Protein AF-A0A251TWA7-F1 (afdb_monomer_lite)

InterPro domains:
  IPR039776 Sister chromatid cohesion protein Pds5 [PTHR12663] (2-165)

Radius of gyration: 18.18 Å; chains: 1; bounding box: 40×32×68 Å

Secondary structure (DSSP, 8-state):
-HHHHHHTTPPSS--HHHHHHHHHHHHHHTSHHHHT-S-HHHHHHHHHHHHHHHHHHTTS--S-HHHHHHHHHGGGGSS-TTSTTHHHHHHHHHHHHHTTTHHHHHTTT-GGGTT--S---TTTHHHHHHHHHHHHHH-SS--HHHHHHHHHHHHHHGGG-----

pLDDT: mean 79.34, std 11.83, range [49.69, 94.06]

Foldseek 3Di:
DVLLVVLVPAAAPDDPVVVVVCVVVLVVLPPCCQCVPPDPLSLLVSLSNLLSVVLRDPVDDPDDPSSLVSLLVLLLCCVPPVDPCNVSNLVSLQSCLVRVVLLVVVVSVRCSLVNVDDDDDPSNVVSNVSSLVSCVVNDPDDDVVSVVVVVVVVVVVVVPPDDDD

Organism: Helianthus annuus (NCBI:txid4232)

Sequence (165 aa):
MKVEKLLSKVDRSPKRSMIDALRPSMRALIKDGLSKHSDVDVKVAVASCISEITRITAPGAPYDDNQMRLIVSTFEGLADQSSRSYAKRASILETASKVRSCVIMLDLECDALKSVRDYHLDSVFPSMGSIMVLVIEESEEIPVEMLKPLLAHVKKDNTDVLPIA

Structure (mmCIF, N/CA/C/O backbone):
data_AF-A0A251TWA7-F1
#
_entry.id   AF-A0A251TWA7-F1
#
loop_
_atom_site.group_PDB
_atom_site.id
_atom_site.type_symbol
_atom_site.label_atom_id
_atom_site.label_alt_id
_atom_site.label_comp_id
_atom_site.label_asym_id
_atom_site.label_entity_id
_atom_site.label_seq_id
_atom_site.pdbx_PDB_ins_code
_atom_site.Cartn_x
_atom_site.Cartn_y
_atom_site.Cartn_z
_atom_site.occupancy
_atom_site.B_iso_or_equiv
_atom_site.auth_seq_id
_atom_site.auth_comp_id
_atom_site.auth_asym_id
_atom_site.auth_atom_id
_atom_site.pdbx_PDB_model_num
ATOM 1 N N . MET A 1 1 ? 0.790 -10.977 -10.361 1.00 68.38 1 MET A N 1
ATOM 2 C CA . MET A 1 1 ? 1.652 -10.746 -11.548 1.00 68.38 1 MET A CA 1
ATOM 3 C C . MET A 1 1 ? 3.074 -11.236 -11.254 1.00 68.38 1 MET A C 1
ATOM 5 O O . MET A 1 1 ? 3.447 -11.276 -10.090 1.00 68.38 1 MET A O 1
ATOM 9 N N . LYS A 1 2 ? 3.890 -11.627 -12.249 1.00 83.06 2 LYS A N 1
ATOM 10 C CA . LYS A 1 2 ? 5.287 -12.064 -11.990 1.00 83.06 2 LYS A CA 1
ATOM 11 C C . LYS A 1 2 ? 6.141 -10.947 -11.374 1.00 83.06 2 LYS A C 1
ATOM 13 O O . LYS A 1 2 ? 6.924 -11.216 -10.473 1.00 83.06 2 LYS 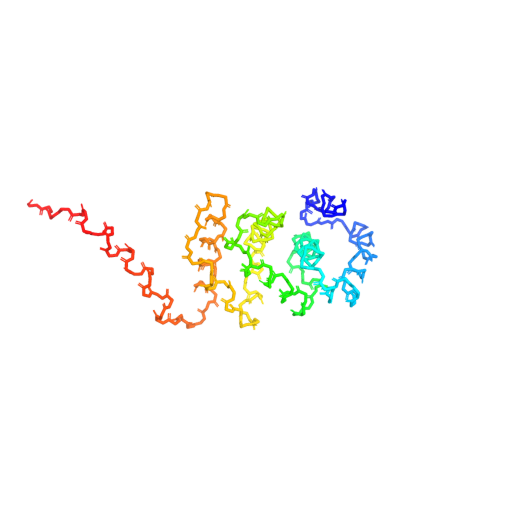A O 1
ATOM 18 N N . VAL A 1 3 ? 5.956 -9.712 -11.843 1.00 84.62 3 VAL A N 1
ATOM 19 C CA . VAL A 1 3 ? 6.690 -8.523 -11.373 1.00 84.62 3 VAL A CA 1
ATOM 20 C C . VAL A 1 3 ? 6.421 -8.251 -9.892 1.00 84.62 3 VAL A C 1
ATOM 22 O O . VAL A 1 3 ? 7.363 -8.164 -9.120 1.00 84.62 3 VAL A O 1
ATOM 25 N N . GLU A 1 4 ? 5.155 -8.224 -9.482 1.00 84.44 4 GLU A N 1
ATOM 26 C CA . GLU A 1 4 ? 4.719 -8.085 -8.082 1.00 84.44 4 GLU A CA 1
ATOM 27 C C . GLU A 1 4 ? 5.459 -9.041 -7.127 1.00 84.44 4 GLU A C 1
ATOM 29 O O . GLU A 1 4 ? 6.060 -8.610 -6.150 1.00 84.44 4 GLU A O 1
ATOM 34 N N . LYS A 1 5 ? 5.499 -10.340 -7.456 1.00 86.44 5 LYS A N 1
ATOM 35 C CA . LYS A 1 5 ? 6.167 -11.364 -6.633 1.00 86.44 5 LYS A CA 1
ATOM 36 C C . LYS A 1 5 ? 7.685 -11.172 -6.540 1.00 86.44 5 LYS A C 1
ATOM 38 O O . LYS A 1 5 ? 8.317 -11.697 -5.627 1.00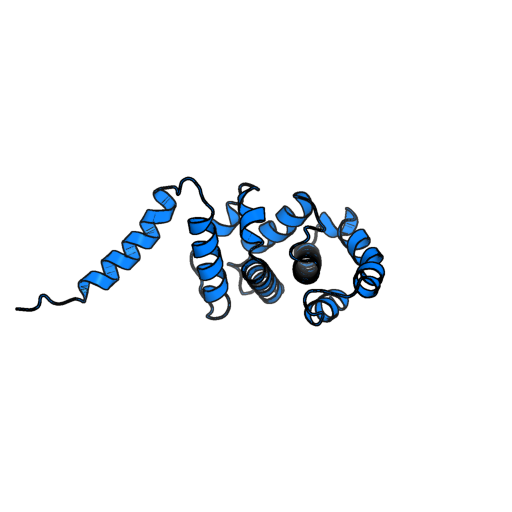 86.44 5 LYS A O 1
ATOM 43 N N . LEU A 1 6 ? 8.290 -10.508 -7.523 1.00 88.06 6 LEU A N 1
ATOM 44 C CA . LEU A 1 6 ? 9.710 -10.164 -7.482 1.00 88.06 6 LEU A CA 1
ATOM 45 C C . LEU A 1 6 ? 9.933 -8.921 -6.621 1.00 88.06 6 LEU A C 1
ATOM 47 O O . LEU A 1 6 ? 10.854 -8.924 -5.813 1.00 88.06 6 LEU A O 1
ATOM 51 N N . LEU A 1 7 ? 9.070 -7.909 -6.750 1.00 89.56 7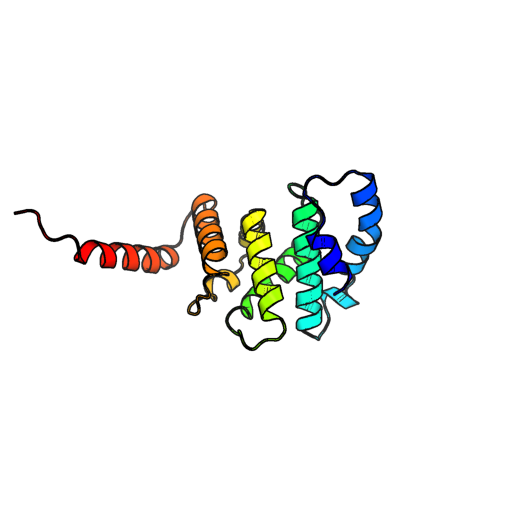 LEU A N 1
ATOM 52 C CA . LEU A 1 7 ? 9.129 -6.684 -5.951 1.00 89.56 7 LEU A CA 1
ATOM 53 C C . LEU A 1 7 ? 8.963 -6.972 -4.452 1.00 89.56 7 LEU A C 1
ATOM 55 O O . LEU A 1 7 ? 9.726 -6.438 -3.652 1.00 89.56 7 LEU A O 1
ATOM 59 N N . SER A 1 8 ? 8.068 -7.888 -4.071 1.00 87.38 8 SER A N 1
ATOM 60 C CA . SER A 1 8 ? 7.846 -8.240 -2.658 1.00 87.38 8 SER A CA 1
ATOM 61 C C . SER A 1 8 ? 9.056 -8.860 -1.951 1.00 87.38 8 SER A C 1
ATOM 63 O O . SER A 1 8 ? 9.096 -8.910 -0.726 1.00 87.38 8 SER A O 1
ATOM 65 N N . LYS A 1 9 ? 10.061 -9.317 -2.708 1.00 87.94 9 LYS A N 1
ATOM 66 C CA . LYS A 1 9 ? 11.310 -9.891 -2.182 1.00 87.94 9 LYS A CA 1
ATOM 67 C C . LYS A 1 9 ? 12.455 -8.887 -2.089 1.00 87.94 9 LYS A C 1
ATOM 69 O O . LYS A 1 9 ? 13.546 -9.257 -1.673 1.00 87.94 9 LYS A O 1
ATOM 74 N N . VAL A 1 10 ? 12.252 -7.661 -2.560 1.00 86.88 10 VAL A N 1
ATOM 75 C CA . VAL A 1 10 ? 13.284 -6.627 -2.530 1.00 86.88 10 VAL A CA 1
ATOM 76 C C . VAL A 1 10 ? 13.217 -5.920 -1.184 1.00 86.88 10 VAL A C 1
ATOM 78 O O . VAL A 1 10 ? 12.175 -5.372 -0.822 1.00 86.88 10 VAL A O 1
ATOM 81 N N . ASP A 1 11 ? 14.318 -5.920 -0.443 1.00 83.44 11 ASP A N 1
ATOM 82 C CA . ASP A 1 11 ? 14.411 -5.193 0.821 1.00 83.44 11 ASP A CA 1
ATOM 83 C C . ASP A 1 11 ? 14.364 -3.673 0.615 1.00 83.44 11 ASP A C 1
ATOM 85 O O . ASP A 1 11 ? 14.584 -3.151 -0.483 1.00 83.44 11 ASP A O 1
ATOM 89 N N . ARG A 1 12 ? 14.062 -2.948 1.697 1.00 79.00 12 ARG A N 1
ATOM 90 C CA . ARG A 1 12 ? 14.157 -1.482 1.704 1.00 79.00 12 ARG A CA 1
ATOM 91 C C . ARG A 1 12 ? 15.616 -1.040 1.559 1.00 79.00 12 ARG A C 1
ATOM 93 O O . ARG A 1 12 ? 16.535 -1.809 1.832 1.00 79.00 12 ARG A O 1
ATOM 100 N N . SER A 1 13 ? 15.817 0.213 1.153 1.00 75.62 13 SER A N 1
ATOM 101 C CA . SER A 1 13 ? 17.143 0.787 0.869 1.00 75.62 13 SER A CA 1
ATOM 102 C C . SER A 1 13 ? 17.878 0.089 -0.290 1.00 75.62 13 SER A C 1
ATOM 104 O O . SER A 1 13 ? 19.034 -0.324 -0.147 1.00 75.62 13 SER A O 1
ATOM 106 N N . PRO A 1 14 ? 17.233 -0.057 -1.465 1.00 79.31 14 PRO A N 1
ATOM 107 C CA . PRO A 1 14 ? 17.862 -0.661 -2.631 1.00 79.31 14 PRO A CA 1
ATOM 108 C C . PRO A 1 14 ? 19.082 0.154 -3.077 1.00 79.31 14 PRO A C 1
ATOM 110 O O . PRO A 1 14 ? 19.103 1.387 -3.027 1.00 79.31 14 PRO A O 1
ATOM 113 N N . LYS A 1 15 ? 20.097 -0.535 -3.602 1.00 86.50 15 LYS A N 1
ATOM 114 C CA . LYS A 1 15 ? 21.237 0.133 -4.247 1.00 86.50 15 LYS A CA 1
ATOM 115 C C . LYS A 1 15 ? 20.747 0.963 -5.436 1.00 86.50 15 LYS A C 1
ATOM 117 O O . LYS A 1 15 ? 19.795 0.582 -6.116 1.00 86.50 15 LYS A O 1
ATOM 122 N N . ARG A 1 16 ? 21.453 2.050 -5.765 1.00 85.00 16 ARG A N 1
ATOM 123 C CA . ARG A 1 16 ? 21.103 2.924 -6.901 1.00 85.00 16 ARG A CA 1
ATOM 124 C C . ARG A 1 16 ? 20.939 2.157 -8.218 1.00 85.00 16 ARG A C 1
ATOM 126 O O . ARG A 1 16 ? 19.975 2.392 -8.932 1.00 85.00 16 ARG A O 1
ATOM 133 N N . SER A 1 17 ? 21.794 1.166 -8.469 1.00 89.00 17 SER A N 1
ATOM 134 C CA . SER A 1 17 ? 21.688 0.277 -9.632 1.00 89.00 17 SER A CA 1
ATOM 135 C C . SER A 1 17 ? 20.385 -0.531 -9.676 1.00 89.00 17 SER A C 1
ATOM 137 O O . SER A 1 17 ? 19.849 -0.768 -10.755 1.00 89.00 17 SER A O 1
ATOM 139 N N . MET A 1 18 ? 19.841 -0.931 -8.524 1.00 87.31 18 MET A N 1
ATOM 140 C CA . MET A 1 18 ? 18.546 -1.612 -8.448 1.00 87.31 18 MET A CA 1
ATOM 141 C C . MET A 1 18 ? 17.404 -0.645 -8.758 1.00 87.31 18 MET A C 1
ATOM 143 O O . MET A 1 18 ? 16.512 -0.993 -9.524 1.00 87.31 18 MET A O 1
ATOM 147 N N . ILE A 1 19 ? 17.452 0.583 -8.230 1.00 85.44 19 ILE A N 1
ATOM 148 C CA . ILE A 1 19 ? 16.474 1.631 -8.570 1.00 85.44 19 ILE A CA 1
ATOM 149 C C . ILE A 1 19 ? 16.514 1.916 -10.076 1.00 85.44 19 ILE A C 1
ATOM 151 O O . ILE A 1 19 ? 15.473 1.956 -10.731 1.00 85.44 19 ILE A O 1
ATOM 155 N N . ASP A 1 20 ? 17.712 2.059 -10.646 1.00 88.06 20 ASP A N 1
ATOM 156 C CA . ASP A 1 20 ? 17.905 2.292 -12.076 1.00 88.06 20 ASP A CA 1
ATOM 157 C C . ASP A 1 20 ? 17.311 1.148 -12.920 1.00 88.06 20 ASP A C 1
ATOM 159 O O . ASP A 1 20 ? 16.640 1.412 -13.920 1.00 88.06 20 ASP A O 1
ATOM 163 N N . ALA A 1 21 ? 17.470 -0.106 -12.480 1.00 89.06 21 ALA A N 1
ATOM 164 C CA . ALA A 1 21 ? 16.874 -1.279 -13.120 1.00 89.06 21 ALA A CA 1
ATOM 165 C C . ALA A 1 21 ? 15.339 -1.340 -12.990 1.00 89.06 21 ALA A C 1
ATOM 167 O O . ALA A 1 21 ? 14.672 -1.897 -13.862 1.00 89.06 21 ALA A O 1
ATOM 168 N N . LEU A 1 22 ? 14.760 -0.753 -11.936 1.00 87.69 22 LEU A N 1
ATOM 169 C CA . LEU A 1 22 ? 13.309 -0.686 -11.727 1.00 87.69 22 LEU A CA 1
ATOM 170 C C . LEU A 1 22 ? 12.633 0.431 -12.534 1.00 87.69 22 LEU A C 1
ATOM 172 O O . LEU A 1 22 ? 11.443 0.320 -12.836 1.00 87.69 22 LEU A O 1
ATOM 176 N N . ARG A 1 23 ? 13.365 1.478 -12.939 1.00 89.69 23 ARG A N 1
ATOM 177 C CA . ARG A 1 23 ? 12.806 2.640 -13.659 1.00 89.69 23 ARG A CA 1
ATOM 178 C C . ARG A 1 23 ? 11.922 2.297 -14.867 1.00 89.69 23 ARG A C 1
ATOM 180 O O . ARG A 1 23 ? 10.886 2.949 -15.017 1.00 89.69 23 ARG A O 1
ATOM 187 N N . PRO A 1 24 ? 12.269 1.339 -15.753 1.00 91.00 24 PRO A N 1
ATOM 188 C CA . PRO A 1 24 ? 11.395 0.972 -16.866 1.00 91.00 24 PRO A CA 1
ATOM 189 C C . PRO A 1 24 ? 10.031 0.462 -16.389 1.00 91.00 24 PRO A C 1
ATOM 191 O O . PRO A 1 24 ? 9.005 0.899 -16.907 1.00 91.00 24 PRO A O 1
ATOM 194 N N . SER A 1 25 ? 10.019 -0.391 -15.361 1.00 89.62 25 SER A N 1
ATOM 195 C CA . SER A 1 25 ? 8.796 -0.907 -14.740 1.00 89.62 25 SER A CA 1
ATOM 196 C C . SER A 1 25 ? 8.002 0.210 -14.066 1.00 89.62 25 SER A C 1
ATOM 198 O O . SER A 1 25 ? 6.796 0.305 -14.275 1.00 89.62 25 SER A O 1
ATOM 200 N N . MET A 1 26 ? 8.674 1.106 -13.334 1.00 89.81 26 MET A N 1
ATOM 201 C CA . MET A 1 26 ? 8.030 2.251 -12.682 1.00 89.81 26 MET A CA 1
ATOM 202 C C . MET A 1 26 ? 7.284 3.133 -13.689 1.00 89.81 26 MET A C 1
ATOM 204 O O . MET A 1 26 ? 6.131 3.485 -13.455 1.00 89.81 26 MET A O 1
ATOM 208 N N . ARG A 1 27 ? 7.911 3.436 -14.835 1.00 89.94 27 ARG A N 1
ATOM 209 C CA . ARG A 1 27 ? 7.286 4.215 -15.917 1.00 89.94 27 ARG A CA 1
ATOM 210 C C . ARG A 1 27 ? 6.168 3.465 -16.632 1.00 89.94 27 ARG A C 1
ATOM 212 O O . ARG A 1 27 ? 5.231 4.093 -17.107 1.00 89.94 27 ARG A O 1
ATOM 219 N N . ALA A 1 28 ? 6.274 2.145 -16.766 1.00 89.62 28 ALA A N 1
ATOM 220 C CA . ALA A 1 28 ? 5.233 1.350 -17.408 1.00 89.62 28 ALA A CA 1
ATOM 221 C C . ALA A 1 28 ? 3.944 1.331 -16.574 1.00 89.62 28 ALA A C 1
ATOM 223 O O . ALA A 1 28 ? 2.866 1.459 -17.144 1.00 89.62 28 ALA A O 1
ATOM 224 N N . LEU A 1 29 ? 4.061 1.232 -15.244 1.00 88.38 29 LEU A N 1
ATOM 225 C CA . LEU A 1 29 ? 2.925 1.143 -14.317 1.00 88.38 29 LEU A CA 1
ATOM 226 C C . LEU A 1 29 ? 2.029 2.389 -14.308 1.00 88.38 29 LEU A C 1
ATOM 228 O O . LEU A 1 29 ? 0.836 2.263 -14.057 1.00 88.38 29 LEU A O 1
ATOM 232 N N . ILE A 1 30 ? 2.583 3.567 -14.610 1.00 85.06 30 ILE A N 1
ATOM 233 C CA . ILE A 1 30 ? 1.835 4.836 -14.629 1.00 85.06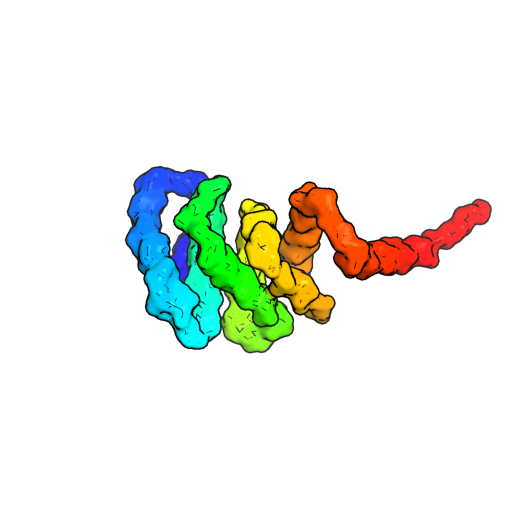 30 ILE A CA 1
ATOM 234 C C . ILE A 1 30 ? 1.225 5.169 -15.994 1.00 85.06 30 ILE A C 1
ATOM 236 O O . ILE A 1 30 ? 0.549 6.183 -16.132 1.00 85.06 30 ILE A O 1
ATOM 240 N N . LYS A 1 31 ? 1.464 4.350 -17.027 1.00 85.44 31 LYS A N 1
ATOM 241 C CA . LYS A 1 31 ? 0.826 4.572 -18.328 1.00 85.44 31 LYS A CA 1
ATOM 242 C C . LYS A 1 31 ? -0.678 4.356 -18.202 1.00 85.44 31 LYS A C 1
ATOM 244 O O . LYS A 1 31 ? -1.109 3.332 -17.672 1.00 85.44 31 LYS A O 1
ATOM 249 N N . ASP A 1 32 ? -1.444 5.265 -18.802 1.00 75.69 32 ASP A N 1
ATOM 250 C CA . ASP A 1 32 ? -2.912 5.277 -18.775 1.00 75.69 32 ASP A CA 1
ATOM 251 C C . ASP A 1 32 ? -3.553 3.920 -19.099 1.00 75.69 32 ASP A C 1
ATOM 253 O O . ASP A 1 32 ? -4.556 3.556 -18.494 1.00 75.69 32 ASP A O 1
ATOM 257 N N . GLY A 1 33 ? -2.952 3.121 -19.986 1.00 77.31 33 GLY A N 1
ATOM 258 C CA . GLY A 1 33 ? -3.467 1.790 -20.321 1.00 77.31 33 GLY A CA 1
ATOM 259 C C . GLY A 1 33 ? -3.525 0.801 -19.146 1.00 77.31 33 GLY A C 1
ATOM 260 O O . GLY A 1 33 ? -4.353 -0.102 -19.169 1.00 77.31 33 GLY A O 1
ATOM 261 N N . LEU A 1 34 ? -2.677 0.959 -18.123 1.00 80.75 34 LEU A N 1
ATOM 262 C CA . LEU A 1 34 ? -2.641 0.082 -16.946 1.00 80.75 34 LEU A CA 1
ATOM 263 C C . LEU A 1 34 ? -3.342 0.706 -15.735 1.00 80.75 34 LEU A C 1
ATOM 265 O O . LEU A 1 34 ? -4.136 0.032 -15.082 1.00 80.75 34 LEU A O 1
ATOM 269 N N . SER A 1 35 ? -3.097 1.986 -15.450 1.00 76.69 35 SER A N 1
ATOM 270 C CA . SER A 1 35 ? -3.699 2.677 -14.300 1.00 76.69 35 SER A CA 1
ATOM 271 C C . SER A 1 35 ? -5.198 2.948 -14.487 1.00 76.69 35 SER A C 1
ATOM 273 O O . SER A 1 35 ? -5.967 2.868 -13.529 1.00 76.69 35 SER A O 1
ATOM 275 N N . LYS A 1 36 ? -5.645 3.196 -15.726 1.00 84.56 36 LYS A N 1
ATOM 276 C CA . LYS A 1 36 ? -7.056 3.456 -16.073 1.00 84.56 36 LYS A CA 1
ATOM 277 C C . LYS A 1 36 ? -7.746 2.247 -16.712 1.00 84.56 36 LYS A C 1
ATOM 279 O O . LYS A 1 36 ? -8.805 2.393 -17.319 1.00 84.56 36 LYS A O 1
ATOM 284 N N . HIS A 1 37 ? -7.177 1.051 -16.563 1.00 91.19 37 HIS A N 1
ATOM 285 C CA . HIS A 1 37 ? -7.731 -0.174 -17.138 1.00 91.19 37 HIS A CA 1
ATOM 286 C C . HIS A 1 37 ? -9.164 -0.452 -16.633 1.00 91.19 37 HIS A C 1
ATOM 288 O O . HIS A 1 37 ? -9.499 -0.155 -15.486 1.00 91.19 37 HIS A O 1
ATOM 294 N N . SER A 1 38 ? -10.038 -1.015 -17.469 1.00 90.38 38 SER A N 1
ATOM 295 C CA . SER A 1 38 ? -11.437 -1.284 -17.090 1.00 90.38 38 SER A CA 1
ATOM 296 C C . SER A 1 38 ? -11.568 -2.433 -16.084 1.00 90.38 38 SER A C 1
ATOM 298 O O . SER A 1 38 ? -12.362 -2.345 -15.153 1.00 90.38 38 SER A O 1
ATOM 300 N N . ASP A 1 39 ? -10.758 -3.482 -16.243 1.00 92.25 39 ASP A N 1
ATOM 301 C CA . ASP A 1 39 ? -10.696 -4.619 -15.318 1.00 92.25 39 ASP A CA 1
ATOM 302 C C . ASP A 1 39 ? -10.128 -4.200 -13.946 1.00 92.25 39 ASP A C 1
ATOM 304 O O . ASP A 1 39 ? -8.991 -3.725 -13.832 1.00 92.25 39 ASP A O 1
ATOM 308 N N . VAL A 1 40 ? -10.935 -4.397 -12.901 1.00 91.00 40 VAL A N 1
ATOM 309 C CA . VAL A 1 40 ? -10.614 -4.070 -11.506 1.00 91.00 40 VAL A CA 1
ATOM 310 C C . VAL A 1 40 ? -9.435 -4.887 -10.980 1.00 91.00 40 VAL A C 1
ATOM 312 O O . VAL A 1 40 ? -8.611 -4.363 -10.235 1.00 91.00 40 VAL A O 1
ATOM 315 N N . ASP A 1 41 ? -9.293 -6.149 -11.371 1.00 92.00 41 ASP A N 1
ATOM 316 C CA . ASP A 1 41 ? -8.193 -6.996 -10.913 1.00 92.00 41 ASP A CA 1
ATOM 317 C C . ASP A 1 41 ? -6.866 -6.607 -11.561 1.00 92.00 41 ASP A C 1
ATOM 319 O O . ASP A 1 41 ? -5.811 -6.714 -10.929 1.00 92.00 41 ASP A O 1
ATOM 323 N N . VAL A 1 42 ? -6.906 -6.081 -12.790 1.00 92.25 42 VAL A N 1
ATOM 324 C CA . VAL A 1 42 ? -5.732 -5.445 -13.405 1.00 92.25 42 VAL A CA 1
ATOM 325 C C . VAL A 1 42 ? -5.330 -4.212 -12.600 1.00 92.25 42 VAL A C 1
ATOM 327 O O . VAL A 1 42 ? -4.161 -4.087 -12.234 1.00 92.25 42 VAL A O 1
ATOM 330 N N . LYS A 1 43 ? -6.287 -3.348 -12.241 1.00 92.25 43 LYS A N 1
ATOM 331 C CA . LYS A 1 43 ? -6.033 -2.180 -11.382 1.00 92.25 43 LYS A CA 1
ATOM 332 C C . LYS A 1 43 ? -5.446 -2.569 -10.025 1.00 92.25 43 LYS A C 1
ATOM 334 O O . LYS A 1 43 ? -4.451 -1.979 -9.616 1.00 92.25 43 LYS A O 1
ATOM 339 N N . VAL A 1 44 ? -5.987 -3.593 -9.361 1.00 93.81 44 VAL A N 1
ATOM 340 C CA . VAL A 1 44 ? -5.447 -4.095 -8.084 1.00 93.81 44 VAL A CA 1
ATOM 341 C C . VAL A 1 44 ? -4.029 -4.648 -8.260 1.00 93.81 44 VAL A C 1
ATOM 343 O O . VAL A 1 44 ? -3.162 -4.400 -7.424 1.00 93.81 44 VAL A O 1
ATOM 346 N N . ALA A 1 45 ? -3.743 -5.360 -9.353 1.00 93.75 45 ALA A N 1
ATOM 347 C CA . ALA A 1 45 ? -2.394 -5.855 -9.626 1.00 93.75 45 ALA A CA 1
ATOM 348 C C . ALA A 1 45 ? -1.387 -4.716 -9.873 1.00 93.75 45 ALA A C 1
ATOM 350 O O . ALA A 1 45 ? -0.243 -4.800 -9.418 1.00 93.75 45 ALA A O 1
ATOM 351 N N . VAL A 1 46 ? -1.805 -3.652 -10.565 1.00 93.75 46 VAL A N 1
ATOM 352 C CA . VAL A 1 46 ? -0.998 -2.440 -10.774 1.00 93.75 46 VAL A CA 1
ATOM 353 C C . VAL A 1 46 ? -0.763 -1.728 -9.443 1.00 93.75 46 VAL A C 1
ATOM 355 O O . VAL A 1 46 ? 0.389 -1.464 -9.103 1.00 93.75 46 VAL A O 1
ATOM 358 N N . ALA A 1 47 ? -1.817 -1.512 -8.653 1.00 92.94 47 ALA A N 1
ATOM 359 C CA . ALA A 1 47 ? -1.738 -0.916 -7.321 1.00 92.94 47 ALA A CA 1
ATOM 360 C C . ALA A 1 47 ? -0.792 -1.693 -6.394 1.00 92.94 47 ALA A C 1
ATOM 362 O O . ALA A 1 47 ? 0.028 -1.086 -5.717 1.00 92.94 47 ALA A O 1
ATOM 363 N N . SER A 1 48 ? -0.833 -3.028 -6.432 1.00 94.06 48 SER A N 1
ATOM 364 C CA . SER A 1 48 ? 0.080 -3.895 -5.676 1.00 94.06 48 SER A CA 1
ATOM 365 C C . SER A 1 48 ? 1.545 -3.729 -6.093 1.00 94.06 48 SER A C 1
ATOM 367 O O . SER A 1 48 ? 2.445 -3.733 -5.257 1.00 94.06 48 SER A O 1
ATOM 369 N N . CYS A 1 49 ? 1.821 -3.521 -7.381 1.00 94.06 49 CYS A N 1
ATOM 370 C CA . CYS A 1 49 ? 3.187 -3.229 -7.818 1.00 94.06 49 CYS A CA 1
ATOM 371 C C . CYS A 1 49 ? 3.643 -1.839 -7.367 1.00 94.06 49 CYS A C 1
ATOM 373 O O . CYS A 1 49 ? 4.788 -1.679 -6.950 1.00 94.06 49 CYS A O 1
ATOM 375 N N . ILE A 1 50 ? 2.754 -0.846 -7.448 1.00 92.31 50 ILE A N 1
ATOM 376 C CA . ILE A 1 50 ? 3.028 0.522 -6.997 1.00 92.31 50 ILE A CA 1
ATOM 377 C C . ILE A 1 50 ? 3.289 0.525 -5.487 1.00 92.31 50 ILE A C 1
ATOM 379 O O . ILE A 1 50 ? 4.293 1.093 -5.071 1.00 92.31 50 ILE A O 1
ATOM 383 N N . SER A 1 51 ? 2.476 -0.165 -4.678 1.00 91.94 51 SER A N 1
ATOM 384 C CA . SER A 1 51 ? 2.665 -0.240 -3.222 1.00 91.94 51 SER A CA 1
ATOM 385 C C . SER A 1 51 ? 4.012 -0.857 -2.848 1.00 91.94 51 SER A C 1
ATOM 387 O O . SER A 1 51 ? 4.703 -0.344 -1.970 1.00 91.94 51 SER A O 1
ATOM 389 N N . GLU A 1 52 ? 4.435 -1.914 -3.547 1.00 93.19 52 GLU A N 1
ATOM 390 C CA . GLU A 1 52 ? 5.748 -2.521 -3.317 1.00 93.19 52 GLU A CA 1
ATOM 391 C C . GLU A 1 52 ? 6.903 -1.614 -3.742 1.00 93.19 52 GLU A C 1
ATOM 393 O O . GLU A 1 52 ? 7.907 -1.530 -3.039 1.00 93.19 52 GLU A O 1
ATOM 398 N N . ILE A 1 53 ? 6.772 -0.891 -4.855 1.00 91.62 53 ILE A N 1
ATOM 399 C CA . ILE A 1 53 ? 7.789 0.082 -5.271 1.00 91.62 53 ILE A CA 1
ATOM 400 C C . ILE A 1 53 ? 7.890 1.211 -4.248 1.00 91.62 53 ILE A C 1
ATOM 402 O O . ILE A 1 53 ? 9.000 1.519 -3.823 1.00 91.62 53 ILE A O 1
ATOM 406 N N . THR A 1 54 ? 6.762 1.758 -3.792 1.00 89.56 54 THR A N 1
ATOM 407 C CA . THR A 1 54 ? 6.728 2.753 -2.713 1.00 89.56 54 THR A CA 1
ATOM 408 C C . THR A 1 54 ? 7.411 2.216 -1.454 1.00 89.56 54 THR A C 1
ATOM 410 O O . THR A 1 54 ? 8.232 2.912 -0.861 1.00 89.56 54 THR A O 1
ATOM 413 N N . ARG A 1 55 ? 7.175 0.947 -1.078 1.00 90.88 55 ARG A N 1
ATOM 414 C CA . ARG A 1 55 ? 7.870 0.302 0.050 1.00 90.88 55 ARG A CA 1
ATOM 415 C C . ARG A 1 55 ? 9.374 0.233 -0.140 1.00 90.88 55 ARG A C 1
ATOM 417 O O . ARG A 1 55 ? 10.103 0.491 0.815 1.00 90.88 55 ARG A O 1
ATOM 424 N N . ILE A 1 56 ? 9.824 -0.143 -1.330 1.00 90.75 56 ILE A N 1
ATOM 425 C CA . ILE A 1 56 ? 11.240 -0.278 -1.675 1.00 90.75 56 ILE A CA 1
ATOM 426 C C . ILE A 1 56 ? 11.939 1.087 -1.637 1.00 90.75 56 ILE A C 1
ATOM 428 O O . ILE A 1 56 ? 13.061 1.183 -1.142 1.00 90.75 56 ILE A O 1
ATOM 432 N N . THR A 1 57 ? 11.294 2.138 -2.146 1.00 87.00 57 THR A N 1
ATOM 433 C CA . THR A 1 57 ? 11.893 3.475 -2.271 1.00 87.00 57 THR A CA 1
ATOM 434 C C . THR A 1 57 ? 11.684 4.374 -1.056 1.00 87.00 57 THR A C 1
ATOM 436 O O . THR A 1 57 ? 12.263 5.459 -1.026 1.00 87.00 57 THR A O 1
ATOM 439 N N . ALA A 1 58 ? 10.885 3.952 -0.071 1.00 85.56 58 ALA A N 1
ATOM 440 C CA . ALA A 1 58 ? 10.645 4.705 1.157 1.00 85.56 58 ALA A CA 1
ATOM 441 C C . ALA A 1 58 ? 11.972 5.091 1.856 1.00 85.56 58 ALA A C 1
ATOM 443 O O . ALA A 1 58 ? 12.894 4.270 1.907 1.00 85.56 58 ALA A O 1
ATOM 444 N N . PRO A 1 59 ? 12.089 6.319 2.404 1.00 78.50 59 PRO A N 1
ATOM 445 C CA . PRO A 1 59 ? 11.037 7.334 2.559 1.00 78.50 59 PRO A CA 1
ATOM 446 C C . PRO A 1 59 ? 10.752 8.168 1.296 1.00 78.50 59 PRO A C 1
ATOM 448 O O . PRO A 1 59 ? 9.926 9.071 1.337 1.00 78.50 59 PRO A O 1
ATOM 451 N N . GLY A 1 60 ? 11.422 7.903 0.171 1.00 76.75 60 GLY A N 1
ATOM 452 C CA . GLY A 1 60 ? 11.144 8.600 -1.083 1.00 76.75 60 GLY A CA 1
ATOM 453 C C . GLY A 1 60 ? 9.731 8.314 -1.599 1.00 76.75 60 GLY A C 1
ATOM 454 O O . GLY A 1 60 ? 9.276 7.170 -1.552 1.00 76.75 60 GLY A O 1
ATOM 455 N N . ALA A 1 61 ? 9.071 9.347 -2.131 1.00 77.94 61 ALA A N 1
ATOM 456 C CA . ALA A 1 61 ? 7.768 9.270 -2.791 1.00 77.94 61 ALA A CA 1
ATOM 457 C C . ALA A 1 61 ? 7.966 9.248 -4.321 1.00 77.94 61 ALA A C 1
ATOM 459 O O . ALA A 1 61 ? 8.098 10.300 -4.946 1.00 77.94 61 ALA A O 1
ATOM 460 N N . PRO A 1 62 ? 8.065 8.063 -4.956 1.00 80.50 62 PRO A N 1
ATOM 461 C CA . PRO A 1 62 ? 8.374 7.960 -6.384 1.00 80.50 62 PRO A CA 1
ATOM 462 C C . PRO A 1 62 ? 7.181 8.285 -7.293 1.00 80.50 62 PRO A C 1
ATOM 464 O O . PRO A 1 62 ? 7.344 8.333 -8.512 1.00 80.50 62 PRO A O 1
ATOM 467 N N . TYR A 1 63 ? 5.993 8.437 -6.711 1.00 86.69 63 TYR A N 1
ATOM 468 C CA . TYR A 1 63 ? 4.722 8.583 -7.400 1.00 86.69 63 TYR A CA 1
ATOM 469 C C . TYR A 1 63 ? 3.915 9.739 -6.804 1.00 86.69 63 TYR A C 1
ATOM 471 O O . TYR A 1 63 ? 4.085 10.069 -5.633 1.00 86.69 63 TYR A O 1
ATOM 479 N N . ASP A 1 64 ? 3.048 10.323 -7.626 1.00 85.19 64 ASP A N 1
ATOM 480 C CA . ASP A 1 64 ? 2.151 11.430 -7.296 1.00 85.19 64 ASP A CA 1
ATOM 481 C C . ASP A 1 64 ? 0.793 10.946 -6.749 1.00 85.19 64 ASP A C 1
ATOM 483 O O . ASP A 1 64 ? 0.498 9.746 -6.672 1.00 85.19 64 ASP A O 1
ATOM 487 N N . ASP A 1 65 ? -0.066 11.906 -6.418 1.00 83.25 65 ASP A N 1
ATOM 488 C CA . ASP A 1 65 ? -1.399 11.708 -5.845 1.00 83.25 65 ASP A CA 1
ATOM 489 C C . ASP A 1 65 ? -2.275 10.746 -6.647 1.00 83.25 65 ASP A C 1
ATOM 491 O O . ASP A 1 65 ? -3.007 9.947 -6.071 1.00 83.25 65 ASP A O 1
ATOM 495 N N . ASN A 1 66 ? -2.187 10.765 -7.979 1.00 85.12 66 ASN A N 1
ATOM 496 C CA . ASN A 1 66 ? -2.973 9.880 -8.843 1.00 85.12 66 ASN A CA 1
ATOM 497 C C . ASN A 1 66 ? -2.719 8.400 -8.529 1.00 85.12 66 ASN A C 1
ATOM 499 O O . ASN A 1 66 ? -3.638 7.580 -8.465 1.00 85.12 66 ASN A O 1
ATOM 503 N N . GLN A 1 67 ? -1.457 8.067 -8.285 1.00 86.75 67 GLN A N 1
ATOM 504 C CA . GLN A 1 67 ? -1.018 6.698 -8.038 1.00 86.75 67 GLN A CA 1
ATOM 505 C C . GLN A 1 67 ? -1.349 6.286 -6.608 1.00 86.75 67 GLN A C 1
ATOM 507 O O . GLN A 1 67 ? -1.721 5.137 -6.364 1.00 86.75 67 GLN A O 1
ATOM 512 N N . MET A 1 68 ? -1.285 7.233 -5.673 1.00 85.38 68 MET A N 1
ATOM 513 C CA . MET A 1 68 ? -1.751 7.021 -4.307 1.00 85.38 68 MET A CA 1
ATOM 514 C C . MET A 1 68 ? -3.273 6.816 -4.261 1.00 85.38 68 MET A C 1
ATOM 516 O O . MET A 1 68 ? -3.736 5.890 -3.598 1.00 85.38 68 MET A O 1
ATOM 520 N N . ARG A 1 69 ? -4.056 7.567 -5.050 1.00 84.00 69 ARG A N 1
ATOM 521 C CA . ARG A 1 69 ? -5.508 7.357 -5.208 1.00 84.00 69 ARG A CA 1
ATOM 522 C C . ARG A 1 69 ? -5.833 5.976 -5.777 1.00 84.00 69 ARG A C 1
ATOM 524 O O . ARG A 1 69 ? -6.800 5.350 -5.347 1.00 84.00 69 ARG A O 1
ATOM 531 N N . LEU A 1 70 ? -5.015 5.453 -6.693 1.00 88.19 70 LEU A N 1
ATOM 532 C CA . LEU A 1 70 ? -5.183 4.084 -7.184 1.00 88.19 70 LEU A CA 1
ATOM 533 C C . LEU A 1 70 ? -5.001 3.054 -6.056 1.00 88.19 70 LEU A C 1
ATOM 535 O O . LEU A 1 70 ? -5.823 2.148 -5.940 1.00 88.19 70 LEU A O 1
ATOM 539 N N . ILE A 1 71 ? -3.986 3.212 -5.198 1.00 88.50 71 ILE A N 1
ATOM 540 C CA . ILE A 1 71 ? -3.793 2.357 -4.012 1.00 88.50 71 ILE A CA 1
ATOM 541 C C . ILE A 1 71 ? -5.012 2.453 -3.088 1.00 88.50 71 ILE A C 1
ATOM 543 O O . ILE A 1 71 ? -5.589 1.420 -2.747 1.00 88.50 71 ILE A O 1
ATOM 547 N N . VAL A 1 72 ? -5.438 3.674 -2.750 1.00 84.00 72 VAL A N 1
ATOM 548 C CA . VAL A 1 72 ? -6.625 3.951 -1.924 1.00 84.00 72 VAL A CA 1
ATOM 549 C C . VAL A 1 72 ? -7.854 3.205 -2.448 1.00 84.00 72 VAL A C 1
ATOM 551 O O . VAL A 1 72 ? -8.517 2.497 -1.693 1.00 84.00 72 VAL A O 1
ATOM 554 N N . SER A 1 73 ? -8.138 3.316 -3.750 1.00 85.00 73 SER A N 1
ATOM 555 C CA . SER A 1 73 ? -9.338 2.726 -4.360 1.00 85.00 73 SER A CA 1
ATOM 556 C C . SER A 1 73 ? -9.409 1.201 -4.211 1.00 85.00 73 SER A C 1
ATOM 558 O O . SER A 1 73 ? -10.485 0.605 -4.251 1.00 85.00 73 SER A O 1
ATOM 560 N N . THR A 1 74 ? -8.271 0.530 -3.988 1.00 88.19 74 THR A N 1
ATOM 561 C CA . THR A 1 74 ? -8.266 -0.920 -3.762 1.00 88.19 74 THR A CA 1
ATOM 562 C C . THR A 1 74 ? -8.896 -1.325 -2.430 1.00 88.19 74 THR A C 1
ATOM 564 O O . THR A 1 74 ? -9.299 -2.482 -2.286 1.00 88.19 74 THR A O 1
ATOM 567 N N . PHE A 1 75 ? -9.042 -0.403 -1.478 1.00 84.00 75 PHE A N 1
ATOM 568 C CA . PHE A 1 75 ? -9.595 -0.697 -0.159 1.00 84.00 75 PHE A CA 1
ATOM 569 C C . PHE A 1 75 ? -11.116 -0.857 -0.158 1.00 84.00 75 PHE A C 1
ATOM 571 O O . PHE A 1 75 ? -11.633 -1.627 0.645 1.00 84.00 75 PHE A O 1
ATOM 578 N N . GLU A 1 76 ? -11.828 -0.263 -1.119 1.00 81.44 76 GLU A N 1
ATOM 579 C CA . GLU A 1 76 ? -13.294 -0.371 -1.228 1.00 81.44 76 GLU A CA 1
ATOM 580 C C . GLU A 1 76 ? -13.788 -1.822 -1.363 1.00 81.44 76 GLU A C 1
ATOM 582 O O . GLU A 1 76 ? -14.878 -2.163 -0.918 1.00 81.44 76 GLU A O 1
ATOM 587 N N . GLY A 1 77 ? -12.972 -2.707 -1.942 1.00 81.81 77 GLY A N 1
ATOM 588 C CA . GLY A 1 77 ? -13.293 -4.132 -2.077 1.00 81.81 77 GLY A CA 1
ATOM 589 C C . GLY A 1 77 ? -12.653 -5.028 -1.020 1.00 81.81 77 GLY A C 1
ATOM 590 O O . GLY A 1 77 ? -12.598 -6.234 -1.231 1.00 81.81 77 GLY A O 1
ATOM 591 N N . LEU A 1 78 ? -12.139 -4.479 0.088 1.00 81.88 78 LEU A N 1
ATOM 592 C CA . LEU A 1 78 ? -11.659 -5.287 1.220 1.00 81.88 78 LEU A CA 1
ATOM 593 C C . LEU A 1 78 ? -12.800 -5.982 1.975 1.00 81.88 78 LEU A C 1
ATOM 595 O O . LEU A 1 78 ? -12.548 -6.954 2.678 1.00 81.88 78 LEU A O 1
ATOM 599 N N . ALA A 1 79 ? -14.044 -5.526 1.820 1.00 79.44 79 ALA A N 1
ATOM 600 C CA . ALA A 1 79 ? -15.202 -6.219 2.382 1.00 79.44 79 ALA A CA 1
ATOM 601 C C . ALA A 1 79 ? -15.536 -7.524 1.628 1.00 79.44 79 ALA A C 1
ATOM 603 O O . ALA A 1 79 ? -16.073 -8.457 2.222 1.00 79.44 79 ALA A O 1
ATOM 604 N N . ASP A 1 80 ? -15.197 -7.618 0.336 1.00 84.69 80 ASP A N 1
ATOM 605 C CA . ASP A 1 80 ? -15.474 -8.796 -0.490 1.00 84.69 80 ASP A CA 1
ATOM 606 C C . ASP A 1 80 ? -14.323 -9.812 -0.428 1.00 84.69 80 ASP A C 1
ATOM 608 O O . ASP A 1 80 ? -13.370 -9.780 -1.212 1.00 84.69 80 ASP A O 1
ATOM 612 N N . GLN A 1 81 ? -14.441 -10.757 0.502 1.00 82.19 81 GLN A N 1
ATOM 613 C CA . GLN A 1 81 ? -13.480 -11.850 0.679 1.00 82.19 81 GLN A CA 1
ATOM 614 C C . GLN A 1 81 ? -13.551 -12.911 -0.425 1.00 82.19 81 GLN A C 1
ATOM 616 O O . GLN A 1 81 ? -12.589 -13.649 -0.635 1.00 82.19 81 GLN A O 1
ATOM 621 N N . SER A 1 82 ? -14.678 -12.994 -1.138 1.00 85.69 82 SER A N 1
ATOM 622 C CA . SER A 1 82 ? -14.840 -13.927 -2.257 1.00 85.69 82 SER A CA 1
ATOM 623 C C . SER A 1 82 ? -14.093 -13.457 -3.509 1.00 85.69 82 SER A C 1
ATOM 625 O O . SER A 1 82 ? -13.816 -14.249 -4.414 1.00 85.69 82 SER A O 1
ATOM 627 N N . SER A 1 83 ? -13.709 -12.176 -3.542 1.00 89.06 83 SER A N 1
ATOM 628 C CA . SER A 1 83 ? -12.912 -11.593 -4.610 1.00 89.06 83 SER A CA 1
ATOM 629 C C . SER A 1 83 ? -11.587 -12.332 -4.790 1.00 89.06 83 SER A C 1
ATOM 631 O O . SER A 1 83 ? -10.764 -12.434 -3.878 1.00 89.06 83 SER A O 1
ATOM 633 N N . ARG A 1 84 ? -11.287 -12.716 -6.034 1.00 91.50 84 ARG A N 1
ATOM 634 C CA . ARG A 1 84 ? -9.967 -13.251 -6.422 1.00 91.50 84 ARG A CA 1
ATOM 635 C C . ARG A 1 84 ? -8.799 -12.310 -6.095 1.00 91.50 84 ARG A C 1
ATOM 637 O O . ARG A 1 84 ? -7.655 -12.753 -6.002 1.00 91.50 84 ARG A O 1
ATOM 644 N N . SER A 1 85 ? -9.081 -11.018 -5.930 1.00 92.38 85 SER A N 1
ATOM 645 C CA . SER A 1 85 ? -8.100 -9.990 -5.588 1.00 92.38 85 SER A CA 1
ATOM 646 C C . SER A 1 85 ? -7.992 -9.703 -4.092 1.00 92.38 85 SER A C 1
ATOM 648 O O . SER A 1 85 ? -7.140 -8.899 -3.714 1.00 92.38 85 SER A O 1
ATOM 650 N N . TYR A 1 86 ? -8.785 -10.353 -3.233 1.00 90.00 86 TYR A N 1
ATOM 651 C CA . TYR A 1 86 ? -8.803 -10.082 -1.792 1.00 90.00 86 TYR A CA 1
ATOM 652 C C . TYR A 1 86 ? -7.403 -10.141 -1.169 1.00 90.00 86 TYR A C 1
ATOM 654 O O . TYR A 1 86 ? -6.944 -9.170 -0.571 1.00 90.00 86 TYR A O 1
ATOM 662 N N . ALA A 1 87 ? -6.666 -11.232 -1.404 1.00 90.00 87 ALA A N 1
ATOM 663 C CA . ALA A 1 87 ? -5.318 -11.408 -0.861 1.00 90.00 87 ALA A CA 1
ATOM 664 C C . ALA A 1 87 ? -4.351 -10.283 -1.280 1.00 90.00 87 ALA A C 1
ATOM 666 O O . ALA A 1 87 ? -3.486 -9.879 -0.506 1.00 90.00 87 ALA A O 1
ATOM 667 N N . LYS A 1 88 ? -4.514 -9.738 -2.494 1.00 91.81 88 LYS A N 1
ATOM 668 C CA . LYS A 1 88 ? -3.714 -8.595 -2.956 1.00 91.81 88 LYS A CA 1
ATOM 669 C C . LYS A 1 88 ? -4.115 -7.315 -2.250 1.00 91.81 88 LYS A C 1
ATOM 671 O O . LYS A 1 88 ? -3.236 -6.591 -1.807 1.00 91.81 88 LYS A O 1
ATOM 676 N N . ARG A 1 89 ? -5.415 -7.049 -2.117 1.00 91.44 89 ARG A N 1
ATOM 677 C CA . ARG A 1 89 ? -5.925 -5.876 -1.392 1.00 91.44 89 ARG A CA 1
ATOM 678 C C . ARG A 1 89 ? -5.436 -5.882 0.060 1.00 91.44 89 ARG A C 1
ATOM 680 O O . ARG A 1 89 ? -4.940 -4.864 0.533 1.00 91.44 89 ARG A O 1
ATOM 687 N N . ALA A 1 90 ? -5.484 -7.038 0.726 1.00 88.38 90 ALA A N 1
ATOM 688 C CA . ALA A 1 90 ? -4.960 -7.212 2.081 1.00 88.38 90 ALA A CA 1
ATOM 689 C C . ALA A 1 90 ? -3.449 -6.926 2.157 1.00 88.38 90 ALA A C 1
ATOM 691 O O . ALA A 1 90 ? -3.009 -6.166 3.016 1.00 88.38 90 ALA A O 1
ATOM 692 N N . SER A 1 91 ? -2.661 -7.456 1.215 1.00 90.44 91 SER A N 1
ATOM 693 C CA . SER A 1 91 ? -1.218 -7.188 1.147 1.00 90.44 91 SER A CA 1
ATOM 694 C C . SER A 1 91 ? -0.895 -5.716 0.858 1.00 90.44 91 SER A C 1
ATOM 696 O O . SER A 1 91 ? 0.050 -5.183 1.431 1.00 90.44 91 SER A O 1
ATOM 698 N N . ILE A 1 92 ? -1.679 -5.035 0.015 1.00 91.44 92 ILE A N 1
ATOM 699 C CA . ILE A 1 92 ? -1.524 -3.594 -0.244 1.00 91.44 92 ILE A CA 1
ATOM 700 C C . ILE A 1 92 ? -1.726 -2.801 1.049 1.00 91.44 92 ILE A C 1
ATOM 702 O O . ILE A 1 92 ? -0.919 -1.925 1.361 1.00 91.44 92 ILE A O 1
ATOM 706 N N . LEU A 1 93 ? -2.779 -3.118 1.806 1.00 88.12 93 LEU A N 1
ATOM 707 C CA . LEU A 1 93 ? -3.079 -2.468 3.079 1.00 88.12 93 LEU A CA 1
ATOM 708 C C . LEU A 1 93 ? -1.963 -2.698 4.108 1.00 88.12 93 LEU A C 1
ATOM 710 O O . LEU A 1 93 ? -1.513 -1.754 4.758 1.00 88.12 93 LEU A O 1
ATOM 714 N N . GLU A 1 94 ? -1.480 -3.936 4.220 1.00 88.56 94 GLU A N 1
ATOM 715 C CA . GLU A 1 94 ? -0.354 -4.290 5.087 1.00 88.56 94 GLU A CA 1
ATOM 716 C C . GLU A 1 94 ? 0.905 -3.497 4.717 1.00 88.56 94 GLU A C 1
ATOM 718 O O . GLU A 1 94 ? 1.566 -2.919 5.585 1.00 88.56 94 GLU A O 1
ATOM 723 N N . THR A 1 95 ? 1.225 -3.420 3.424 1.00 89.50 95 THR A N 1
ATOM 724 C CA . THR A 1 95 ? 2.364 -2.642 2.938 1.00 89.50 95 THR A CA 1
ATOM 725 C C . THR A 1 95 ? 2.192 -1.161 3.269 1.00 89.50 95 THR A C 1
ATOM 727 O O . THR A 1 95 ? 3.113 -0.588 3.852 1.00 89.50 95 THR A O 1
ATOM 730 N N . ALA A 1 96 ? 1.031 -0.558 2.984 1.00 86.31 96 ALA A N 1
ATOM 731 C CA . ALA A 1 96 ? 0.739 0.851 3.268 1.00 86.31 96 ALA A CA 1
ATOM 732 C C . ALA A 1 96 ? 0.890 1.190 4.760 1.00 86.31 96 ALA A C 1
ATOM 734 O O . ALA A 1 96 ? 1.505 2.202 5.104 1.00 86.31 96 ALA A O 1
ATOM 735 N N . SER A 1 97 ? 0.407 0.302 5.634 1.00 85.00 97 SER A N 1
ATOM 736 C CA . SER A 1 97 ? 0.587 0.385 7.085 1.00 85.00 97 SER A CA 1
ATOM 737 C C . SER A 1 97 ? 2.075 0.364 7.473 1.00 85.00 97 SER A C 1
ATOM 739 O O . SER A 1 97 ? 2.570 1.275 8.136 1.00 85.00 97 SER A O 1
ATOM 741 N N . LYS A 1 98 ? 2.841 -0.613 6.966 1.00 84.50 98 LYS A N 1
ATOM 742 C CA . LYS A 1 98 ? 4.274 -0.796 7.271 1.00 84.50 98 LYS A CA 1
ATOM 743 C C . LYS A 1 98 ? 5.175 0.354 6.838 1.00 84.50 98 LYS A C 1
ATOM 745 O O . LYS A 1 98 ? 6.297 0.454 7.341 1.00 84.50 98 LYS A O 1
ATOM 750 N N . VAL A 1 99 ? 4.786 1.126 5.828 1.00 84.50 99 VAL A N 1
ATOM 751 C CA . VAL A 1 99 ? 5.569 2.274 5.333 1.00 84.50 99 VAL A CA 1
ATOM 752 C C . VAL A 1 99 ? 5.017 3.610 5.827 1.00 84.50 99 VAL A C 1
ATOM 754 O O . VAL A 1 99 ? 5.525 4.646 5.414 1.00 84.50 99 VAL A O 1
ATOM 757 N N . ARG A 1 100 ? 3.987 3.586 6.688 1.00 79.31 100 ARG A N 1
ATOM 758 C CA . ARG A 1 100 ? 3.227 4.766 7.130 1.00 79.31 100 ARG A CA 1
ATOM 759 C C . ARG A 1 100 ? 2.719 5.619 5.947 1.00 79.31 100 ARG A C 1
ATOM 761 O O . ARG A 1 100 ? 2.496 6.813 6.092 1.00 79.31 100 ARG A O 1
ATOM 768 N N . SER A 1 101 ? 2.494 5.017 4.769 1.00 72.69 101 SER A N 1
ATOM 769 C CA . SER A 1 101 ? 1.981 5.731 3.581 1.00 72.69 101 SER A CA 1
ATOM 770 C C . SER A 1 101 ? 0.519 6.138 3.726 1.00 72.69 101 SER A C 1
ATOM 772 O O . SER A 1 101 ? 0.042 6.944 2.937 1.00 72.69 101 SER A O 1
ATOM 774 N N . CYS A 1 102 ? -0.188 5.616 4.730 1.00 64.31 102 CYS A N 1
ATOM 775 C CA . CYS A 1 102 ? -1.546 6.038 5.042 1.00 64.31 102 CYS A CA 1
ATOM 776 C C . CYS A 1 102 ? -1.650 7.538 5.351 1.00 64.31 102 CYS A C 1
ATOM 778 O O . CYS A 1 102 ? -2.686 8.104 5.050 1.00 64.31 102 CYS A O 1
ATOM 780 N N . VAL A 1 103 ? -0.590 8.188 5.849 1.00 65.50 103 VAL A N 1
ATOM 781 C CA . VAL A 1 103 ? -0.567 9.648 6.070 1.00 65.50 103 VAL A CA 1
ATOM 782 C C . VAL A 1 103 ? -0.734 10.401 4.748 1.00 65.50 103 VAL A C 1
ATOM 784 O O . VAL A 1 103 ? -1.656 11.188 4.596 1.00 65.50 103 VAL A O 1
ATOM 787 N N . ILE A 1 104 ? 0.050 10.027 3.732 1.00 66.31 104 ILE A N 1
ATOM 788 C CA . ILE A 1 104 ? -0.061 10.575 2.368 1.00 66.31 104 ILE A CA 1
ATOM 789 C C . ILE A 1 104 ? -1.444 10.271 1.761 1.00 66.31 104 ILE A C 1
ATOM 791 O O . ILE A 1 104 ? -1.959 11.023 0.943 1.00 66.31 104 ILE A O 1
ATOM 795 N N . MET A 1 105 ? -2.071 9.155 2.145 1.00 64.44 105 MET A N 1
ATOM 796 C CA . MET A 1 105 ? -3.411 8.788 1.674 1.00 64.44 105 MET A CA 1
ATOM 797 C C . MET A 1 105 ? -4.535 9.568 2.377 1.00 64.44 105 MET A C 1
ATOM 799 O O . MET A 1 105 ? -5.626 9.658 1.813 1.00 64.44 105 MET A O 1
ATOM 803 N N . LEU A 1 106 ? -4.295 10.124 3.571 1.00 63.03 106 LEU A N 1
ATOM 804 C CA . LEU A 1 106 ? -5.257 10.962 4.297 1.00 63.03 106 LEU A CA 1
ATOM 805 C C . LEU A 1 106 ? -5.352 12.363 3.698 1.00 63.03 106 LEU A C 1
ATOM 807 O O . LEU A 1 106 ? -6.467 12.857 3.538 1.00 63.03 106 LEU A O 1
ATOM 811 N N . ASP A 1 107 ? -4.226 12.924 3.250 1.00 66.19 107 ASP A N 1
ATOM 812 C CA . ASP A 1 107 ? -4.174 14.206 2.525 1.00 66.19 107 ASP A CA 1
ATOM 813 C C . ASP A 1 107 ? -5.020 14.196 1.236 1.00 66.19 107 ASP A C 1
ATOM 815 O O . ASP A 1 107 ? -5.400 15.237 0.707 1.00 66.19 107 ASP A O 1
ATOM 819 N N . LEU A 1 108 ? -5.355 13.006 0.724 1.00 63.22 108 LEU A N 1
ATOM 820 C CA . LEU A 1 108 ? -6.152 12.819 -0.490 1.00 63.22 108 LEU A CA 1
ATOM 821 C C . LEU A 1 108 ? -7.669 12.768 -0.243 1.00 63.22 108 LEU A C 1
ATOM 823 O O . LEU A 1 108 ? -8.404 12.467 -1.192 1.00 63.22 108 LEU A O 1
ATOM 827 N N . GLU A 1 109 ? -8.123 13.048 0.987 1.00 59.19 109 GLU A N 1
ATOM 828 C CA . GLU A 1 109 ? -9.531 13.013 1.426 1.00 59.19 109 GLU A CA 1
ATOM 829 C C . GLU A 1 109 ? -10.183 11.636 1.202 1.00 59.19 109 GLU A C 1
ATOM 831 O O . GLU A 1 109 ? -11.266 11.481 0.638 1.00 59.19 109 GLU A O 1
ATOM 836 N N . CYS A 1 110 ? -9.479 10.581 1.610 1.00 61.06 110 CYS A N 1
ATOM 837 C CA . CYS A 1 110 ? -9.912 9.207 1.392 1.00 61.06 110 CYS A CA 1
ATOM 838 C C . CYS A 1 110 ? -10.957 8.738 2.429 1.00 61.06 110 CYS A C 1
ATOM 840 O O . CYS A 1 110 ? -10.615 8.308 3.534 1.00 61.06 110 CYS A O 1
ATOM 842 N N . ASP A 1 111 ? -12.226 8.658 2.022 1.00 60.69 111 ASP A N 1
ATOM 843 C CA . ASP A 1 111 ? -13.286 8.000 2.804 1.00 60.69 111 ASP A CA 1
ATOM 844 C C . ASP A 1 111 ? -13.227 6.459 2.764 1.00 60.69 111 ASP A C 1
ATOM 846 O O . ASP A 1 111 ? -13.852 5.794 3.590 1.00 60.69 111 ASP A O 1
ATOM 850 N N . ALA A 1 112 ? -12.445 5.860 1.857 1.00 58.69 112 ALA A N 1
ATOM 851 C CA . ALA A 1 112 ? -12.374 4.403 1.691 1.00 58.69 112 ALA A CA 1
ATOM 852 C C . ALA A 1 112 ? -11.783 3.663 2.909 1.00 58.69 112 ALA A C 1
ATOM 854 O O . ALA A 1 112 ? -12.034 2.475 3.092 1.00 58.69 112 ALA A O 1
ATOM 855 N N . LEU A 1 113 ? -11.036 4.349 3.782 1.00 58.91 113 LEU A N 1
ATOM 856 C CA . LEU A 1 113 ? -10.592 3.771 5.057 1.00 58.91 113 LEU A CA 1
ATOM 857 C C . LEU A 1 113 ? -11.740 3.663 6.076 1.00 58.91 113 LEU A C 1
ATOM 859 O O . LEU A 1 113 ? -11.703 2.797 6.946 1.00 58.91 113 LEU A O 1
ATOM 863 N N . LYS A 1 114 ? -12.786 4.491 5.948 1.00 58.19 114 LYS A N 1
ATOM 864 C CA . LYS A 1 114 ? -13.961 4.497 6.838 1.00 58.19 114 LYS A CA 1
ATOM 865 C C . LYS A 1 114 ? -14.952 3.371 6.516 1.00 58.19 114 LYS A C 1
ATOM 867 O O . LYS A 1 114 ? -15.800 3.049 7.346 1.00 58.19 114 LYS A O 1
ATOM 872 N N . SER A 1 115 ? -14.874 2.783 5.319 1.00 55.09 115 SER A N 1
ATOM 873 C CA . SER A 1 115 ? -15.798 1.745 4.843 1.00 55.09 115 SER A CA 1
ATOM 874 C C . SER A 1 115 ? -15.356 0.315 5.160 1.00 55.09 115 SER A C 1
ATOM 876 O O . SER A 1 115 ? -16.127 -0.618 4.931 1.00 55.09 115 SER A O 1
ATOM 878 N N . VAL A 1 116 ? -14.167 0.114 5.743 1.00 60.53 116 VAL A N 1
ATOM 879 C CA . VAL A 1 116 ? -13.701 -1.204 6.208 1.00 60.53 116 VAL A CA 1
ATOM 880 C C . VAL A 1 116 ? -14.392 -1.542 7.532 1.00 60.53 116 VAL A C 1
ATOM 882 O O . VAL A 1 116 ? -13.778 -1.574 8.593 1.00 60.53 116 VAL A O 1
ATOM 885 N N . ARG A 1 117 ? -15.720 -1.664 7.493 1.00 54.78 117 ARG A N 1
ATOM 886 C CA . ARG A 1 117 ? -16.527 -1.471 8.695 1.00 54.78 117 ARG A CA 1
ATOM 887 C C . ARG A 1 117 ? -16.915 -2.744 9.435 1.00 54.78 117 ARG A C 1
ATOM 889 O O . ARG A 1 117 ? -17.228 -2.611 10.602 1.00 54.78 117 ARG A O 1
ATOM 896 N N . ASP A 1 118 ? -16.856 -3.946 8.851 1.00 53.34 118 ASP A N 1
ATOM 897 C CA . ASP A 1 118 ? -17.559 -5.078 9.495 1.00 53.34 118 ASP A CA 1
ATOM 898 C C . ASP A 1 118 ? -16.966 -6.494 9.323 1.00 53.34 118 ASP A C 1
ATOM 900 O O . ASP A 1 118 ? -17.618 -7.464 9.697 1.00 53.34 118 ASP A O 1
ATOM 904 N N . TYR A 1 119 ? -15.743 -6.680 8.806 1.00 52.88 119 TYR A N 1
ATOM 905 C CA . TYR A 1 119 ? -15.199 -8.041 8.634 1.00 52.88 119 TYR A CA 1
ATOM 906 C C . TYR A 1 119 ? -13.709 -8.136 8.963 1.00 52.88 119 TYR A C 1
ATOM 908 O O . TYR A 1 119 ? -12.854 -7.646 8.226 1.00 52.88 119 TYR A O 1
ATOM 916 N N . HIS A 1 120 ? -13.402 -8.804 10.075 1.00 56.59 120 HIS A N 1
ATOM 917 C CA . HIS A 1 120 ? -12.045 -8.964 10.586 1.00 56.59 120 HIS A CA 1
ATOM 918 C C . HIS A 1 120 ? -11.559 -10.401 10.378 1.00 56.59 120 HIS A C 1
ATOM 920 O O . HIS A 1 120 ? -11.951 -11.314 11.097 1.00 56.59 120 HIS A O 1
ATOM 926 N N . LEU A 1 121 ? -10.686 -10.591 9.386 1.00 57.78 121 LEU A N 1
ATOM 927 C CA . LEU A 1 121 ? -9.711 -11.680 9.412 1.00 57.78 121 LEU A CA 1
ATOM 928 C C . LEU A 1 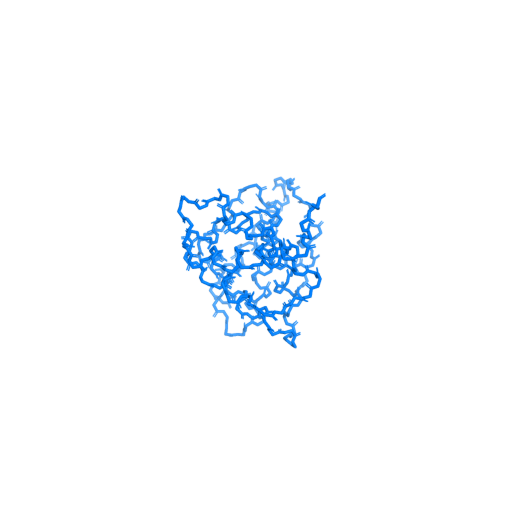121 ? -8.502 -11.219 10.237 1.00 57.78 121 LEU A C 1
ATOM 930 O O . LEU A 1 121 ? -8.060 -10.073 10.087 1.00 57.78 121 LEU A O 1
ATOM 934 N N . ASP A 1 122 ? -7.935 -12.128 11.037 1.00 63.34 122 ASP A N 1
ATOM 935 C CA . ASP A 1 122 ? -6.760 -11.891 11.896 1.00 63.34 122 ASP A CA 1
ATOM 936 C C . ASP A 1 122 ? -5.584 -11.236 11.154 1.00 63.34 122 ASP A C 1
ATOM 938 O O . ASP A 1 122 ? -4.780 -10.527 11.750 1.00 63.34 122 ASP A O 1
ATOM 942 N N . SER A 1 123 ? -5.475 -11.443 9.838 1.00 67.19 123 SER A N 1
ATOM 943 C CA . SER A 1 123 ? -4.371 -10.919 9.032 1.00 67.19 123 SER A CA 1
ATOM 944 C C . SER A 1 123 ? -4.484 -9.429 8.699 1.00 67.19 123 SER A C 1
ATOM 946 O O . SER A 1 123 ? -3.466 -8.773 8.509 1.00 67.19 123 SER A O 1
ATOM 948 N N . VAL A 1 124 ? -5.701 -8.888 8.588 1.00 74.81 124 VAL A N 1
ATOM 949 C CA . VAL A 1 124 ? -5.934 -7.484 8.191 1.00 74.81 124 VAL A CA 1
ATOM 950 C C . VAL A 1 124 ? -6.070 -6.578 9.416 1.00 74.81 124 VAL A C 1
ATOM 952 O O . VAL A 1 124 ? -5.672 -5.411 9.378 1.00 74.81 124 VAL A O 1
ATOM 955 N N . PHE A 1 125 ? -6.566 -7.133 10.522 1.00 78.44 125 PHE A N 1
ATOM 956 C CA . PHE A 1 125 ? -6.828 -6.403 11.758 1.00 78.44 125 PHE A CA 1
ATOM 957 C C . PHE A 1 125 ? -5.607 -5.626 12.305 1.00 78.44 125 PHE A C 1
ATOM 959 O O . PHE A 1 125 ? -5.754 -4.433 12.574 1.00 78.44 125 PHE A O 1
ATOM 966 N N . PRO A 1 126 ? -4.381 -6.192 12.382 1.00 82.94 126 PRO A N 1
ATOM 967 C CA . PRO A 1 126 ? -3.211 -5.454 12.868 1.00 82.94 126 PRO A CA 1
ATOM 968 C C . PRO A 1 126 ? -2.840 -4.255 11.988 1.00 82.94 126 PRO A C 1
ATOM 970 O O . PRO A 1 126 ? -2.446 -3.202 12.493 1.00 82.94 126 PRO A O 1
ATOM 973 N N . SER A 1 127 ? -2.971 -4.401 10.665 1.00 83.75 127 SER A N 1
ATOM 974 C CA . SER A 1 127 ? -2.690 -3.324 9.710 1.00 83.75 127 SER A CA 1
ATOM 975 C C . SER A 1 127 ? -3.726 -2.212 9.804 1.00 83.75 127 SER A C 1
ATOM 977 O O . SER A 1 127 ? -3.352 -1.042 9.800 1.00 83.75 127 SER A O 1
ATOM 979 N N . MET A 1 128 ? -5.006 -2.566 9.952 1.00 80.31 128 MET A N 1
ATOM 980 C CA . MET A 1 128 ? -6.074 -1.596 10.195 1.00 80.31 128 MET A CA 1
ATOM 981 C C . MET A 1 128 ? -5.864 -0.836 11.501 1.00 80.31 128 MET A C 1
ATOM 983 O O . MET A 1 128 ? -5.896 0.388 11.484 1.00 80.31 128 MET A O 1
ATOM 987 N N . GLY A 1 129 ? -5.585 -1.536 12.605 1.00 79.06 129 GLY A N 1
ATOM 988 C CA . GLY A 1 129 ? -5.317 -0.902 13.896 1.00 79.06 129 GLY A CA 1
ATOM 989 C C . GLY A 1 129 ? -4.131 0.059 13.821 1.00 79.06 129 GLY A C 1
ATOM 990 O O . GLY A 1 129 ? -4.225 1.200 14.262 1.00 79.06 129 GLY A O 1
ATOM 991 N N . SER A 1 130 ? -3.048 -0.364 13.165 1.00 83.50 130 SER A N 1
ATOM 992 C CA . SER A 1 130 ? -1.872 0.481 12.942 1.00 83.50 130 SER A CA 1
ATOM 993 C C . SER A 1 130 ? -2.210 1.717 12.103 1.00 83.50 130 SER A C 1
ATOM 995 O O . SER A 1 130 ? -1.800 2.814 12.451 1.00 83.50 130 SER A O 1
ATOM 997 N N . ILE A 1 131 ? -3.000 1.576 11.032 1.00 80.25 131 ILE A N 1
ATOM 998 C CA . ILE A 1 131 ? -3.460 2.724 10.235 1.00 80.25 131 ILE A CA 1
ATOM 999 C C . ILE A 1 131 ? -4.331 3.658 11.079 1.00 80.25 131 ILE A C 1
ATOM 1001 O O . ILE A 1 131 ? -4.119 4.860 11.031 1.00 80.25 131 ILE A O 1
ATOM 1005 N N . MET A 1 132 ? -5.265 3.136 11.877 1.00 78.00 132 MET A N 1
ATOM 1006 C CA . MET A 1 132 ? -6.120 3.953 12.747 1.00 78.00 132 MET A CA 1
ATOM 1007 C C . MET A 1 132 ? -5.306 4.759 13.765 1.00 78.00 132 MET A C 1
ATOM 1009 O O . MET A 1 132 ? -5.591 5.937 13.957 1.00 78.00 132 MET A O 1
ATOM 1013 N N . VAL A 1 133 ? -4.277 4.157 14.373 1.00 81.69 133 VAL A N 1
ATOM 1014 C CA . VAL A 1 133 ? -3.345 4.868 15.265 1.00 81.69 133 VAL A CA 1
ATOM 1015 C C . VAL A 1 133 ? -2.621 5.979 14.508 1.00 81.69 133 VAL A C 1
ATOM 1017 O O . VAL A 1 133 ? -2.632 7.116 14.960 1.00 81.69 133 VAL A O 1
ATOM 1020 N N . LEU A 1 134 ? -2.070 5.684 13.328 1.00 78.00 134 LEU A N 1
ATOM 1021 C CA . LEU A 1 134 ? -1.360 6.676 12.514 1.00 78.00 134 LEU A CA 1
ATOM 1022 C C . LEU A 1 134 ? -2.255 7.839 12.085 1.00 78.00 134 LEU A C 1
ATOM 1024 O O . LEU A 1 134 ? -1.828 8.984 12.112 1.00 78.00 134 LEU A O 1
ATOM 1028 N N . VAL A 1 135 ? -3.503 7.555 11.710 1.00 75.50 135 VAL A N 1
ATOM 1029 C CA . VAL A 1 135 ? -4.489 8.587 11.366 1.00 75.50 135 VAL A CA 1
ATOM 1030 C C . VAL A 1 135 ? -4.712 9.518 12.554 1.00 75.50 135 VAL A C 1
ATOM 1032 O O . VAL A 1 135 ? -4.737 10.728 12.377 1.00 75.50 135 VAL A O 1
ATOM 1035 N N . ILE A 1 136 ? -4.860 8.963 13.758 1.00 78.00 136 ILE A N 1
ATOM 1036 C CA . ILE A 1 136 ? -5.071 9.727 14.994 1.00 78.00 136 ILE A CA 1
ATOM 1037 C C . ILE A 1 136 ? -3.835 10.561 15.351 1.00 78.00 136 ILE A C 1
ATOM 1039 O O . ILE A 1 136 ? -3.985 11.723 15.706 1.00 78.00 136 ILE A O 1
ATOM 1043 N N . GLU A 1 137 ? -2.635 9.983 15.261 1.00 81.25 137 GLU A N 1
ATOM 1044 C CA . GLU A 1 137 ? -1.372 10.655 15.604 1.00 81.25 137 GLU A CA 1
ATOM 1045 C C . GLU A 1 137 ? -1.057 11.846 14.690 1.00 81.25 137 GLU A C 1
ATOM 1047 O O . GLU A 1 137 ? -0.474 12.825 15.148 1.00 81.25 137 GLU A O 1
ATOM 1052 N N . GLU A 1 138 ? -1.421 11.757 13.411 1.00 77.12 138 GLU A N 1
ATOM 1053 C CA . GLU A 1 138 ? -1.032 12.734 12.385 1.00 77.12 138 GLU A CA 1
ATOM 1054 C C . GLU A 1 138 ? -2.164 13.731 12.058 1.00 77.12 138 GLU A C 1
ATOM 1056 O O . GLU A 1 138 ? -1.957 14.668 11.292 1.00 77.12 138 GLU A O 1
ATOM 1061 N N . SER A 1 139 ? -3.362 13.557 12.630 1.00 74.81 139 SER A N 1
ATOM 1062 C CA . SER A 1 139 ? -4.475 14.503 12.457 1.00 74.81 139 SER A CA 1
ATOM 1063 C C . SER A 1 139 ? -4.348 15.693 13.411 1.00 74.81 139 SER A C 1
ATOM 1065 O O . SER A 1 139 ? -4.250 15.506 14.622 1.00 74.81 139 SER A O 1
ATOM 1067 N N . GLU A 1 140 ? -4.449 16.918 12.888 1.00 77.50 140 GLU A N 1
ATOM 1068 C CA . GLU A 1 140 ? -4.518 18.136 13.717 1.00 77.50 140 GLU A CA 1
ATOM 1069 C C . GLU A 1 140 ? -5.824 18.201 14.526 1.00 77.50 140 GLU A C 1
ATOM 1071 O O . GLU A 1 140 ? -5.821 18.514 15.717 1.00 77.50 140 GLU A O 1
ATOM 1076 N N . GLU A 1 141 ? -6.943 17.848 13.887 1.00 77.75 141 GLU A N 1
ATOM 1077 C CA . GLU A 1 141 ? -8.262 17.751 14.507 1.00 77.75 141 GLU A CA 1
ATOM 1078 C C . GLU A 1 141 ? -8.904 16.407 14.162 1.00 77.75 141 GLU A C 1
ATOM 1080 O O . GLU A 1 141 ? -9.007 16.023 12.997 1.00 77.75 141 GLU A O 1
ATOM 1085 N N . ILE A 1 142 ? -9.374 15.683 15.181 1.00 73.25 142 ILE A N 1
ATOM 1086 C CA . ILE A 1 142 ? -10.030 14.387 14.990 1.00 73.25 142 ILE A CA 1
ATOM 1087 C C . ILE A 1 142 ? -11.547 14.583 15.065 1.00 73.25 142 ILE A C 1
ATOM 1089 O O . ILE A 1 142 ? -12.058 14.979 16.120 1.00 73.25 142 ILE A O 1
ATOM 1093 N N . PRO A 1 143 ? -12.307 14.260 14.001 1.00 73.19 143 PRO A N 1
ATOM 1094 C CA . PRO A 1 143 ? -13.758 14.374 14.029 1.00 73.19 143 PRO A CA 1
ATOM 1095 C C . PRO A 1 143 ? -14.371 13.512 15.138 1.00 73.19 143 PRO A C 1
ATOM 1097 O O . PRO A 1 143 ? -14.084 12.318 15.250 1.00 73.19 143 PRO A O 1
ATOM 1100 N N . VAL A 1 144 ? -15.296 14.083 15.915 1.00 76.31 144 VAL A N 1
ATOM 1101 C CA . VAL A 1 144 ? -15.978 13.379 17.020 1.00 76.31 144 VAL A CA 1
ATOM 1102 C C . VAL A 1 144 ? -16.667 12.095 16.540 1.00 76.31 144 VAL A C 1
ATO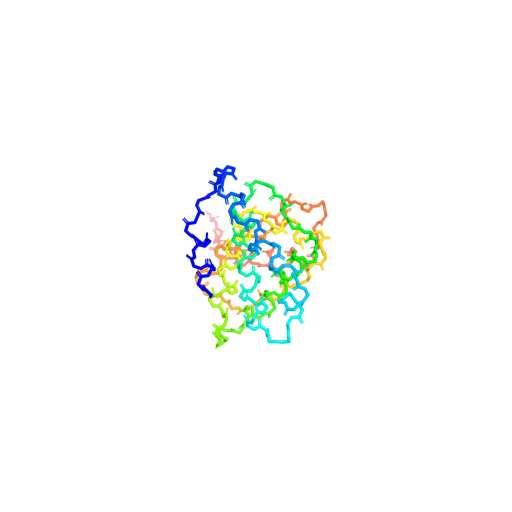M 1104 O O . VAL A 1 144 ? -16.679 11.096 17.257 1.00 76.31 144 VAL A O 1
ATOM 1107 N N . GLU A 1 145 ? -17.188 12.079 15.311 1.00 72.88 145 GLU A N 1
ATOM 1108 C CA . GLU A 1 145 ? -17.802 10.887 14.711 1.00 72.88 145 GLU A CA 1
ATOM 1109 C C . GLU A 1 145 ? -16.827 9.706 14.561 1.00 72.88 145 GLU A C 1
ATOM 1111 O O . GLU A 1 145 ? -17.261 8.558 14.619 1.00 72.88 145 GLU A O 1
ATOM 1116 N N . MET A 1 146 ? -15.518 9.957 14.435 1.00 72.44 146 MET A N 1
ATOM 1117 C CA . MET A 1 146 ? -14.492 8.904 14.429 1.00 72.44 146 MET A CA 1
ATOM 1118 C C . MET A 1 146 ? -14.128 8.429 15.841 1.00 72.44 146 MET A C 1
ATOM 1120 O O . MET A 1 146 ? -13.774 7.266 16.026 1.00 72.44 146 MET A O 1
ATOM 1124 N N . LEU A 1 147 ? -14.250 9.298 16.848 1.00 75.38 147 LEU A N 1
ATOM 1125 C CA . LEU A 1 147 ? -13.970 8.963 18.247 1.00 75.38 147 LEU A CA 1
ATOM 1126 C C . LEU A 1 147 ? -15.114 8.184 18.905 1.00 75.38 147 LEU A C 1
ATOM 1128 O O . LEU A 1 147 ? -14.862 7.333 19.756 1.00 75.38 147 LEU A O 1
ATOM 1132 N N . LYS A 1 148 ? -16.370 8.438 18.514 1.00 78.81 148 LYS A N 1
ATOM 1133 C CA . LYS A 1 148 ? -17.555 7.787 19.103 1.00 78.81 148 LYS A CA 1
ATOM 1134 C C . LYS A 1 148 ? -17.467 6.250 19.109 1.00 78.81 148 LYS A C 1
ATOM 1136 O O . LYS A 1 148 ? -17.677 5.680 20.181 1.00 78.81 148 LYS A O 1
ATOM 1141 N N . PRO A 1 149 ? -17.136 5.558 17.995 1.00 76.31 149 PRO A N 1
ATOM 1142 C CA . PRO A 1 149 ? -17.001 4.103 17.999 1.00 76.31 149 PRO A CA 1
ATOM 1143 C C . PRO A 1 149 ? -15.880 3.611 18.917 1.00 76.31 149 PRO A C 1
ATOM 1145 O O . PRO A 1 149 ? -16.068 2.621 19.619 1.00 76.31 149 PRO A O 1
ATOM 1148 N N . LEU A 1 150 ? -14.740 4.306 18.957 1.00 76.50 150 LEU A N 1
ATOM 1149 C CA . LEU A 1 150 ? -13.598 3.939 19.803 1.00 76.50 150 LEU A CA 1
ATOM 1150 C C . LEU A 1 150 ? -13.947 4.062 21.290 1.00 76.50 150 LEU A C 1
ATOM 1152 O O . LEU A 1 150 ? -13.768 3.122 22.061 1.00 76.50 150 LEU A O 1
ATOM 1156 N N . LEU A 1 151 ? -14.528 5.198 21.680 1.00 80.00 151 LEU A N 1
ATOM 1157 C CA . LEU A 1 151 ? -14.952 5.464 23.054 1.00 80.00 151 LEU A CA 1
ATOM 1158 C C . LEU A 1 151 ? -16.071 4.518 23.511 1.00 80.00 151 LEU A C 1
ATOM 1160 O O . LEU A 1 151 ? -16.104 4.125 24.677 1.00 80.00 151 LEU A O 1
ATOM 1164 N N . ALA A 1 152 ? -16.974 4.125 22.609 1.00 79.94 152 ALA A N 1
ATOM 1165 C CA . ALA A 1 152 ? -18.020 3.151 22.909 1.00 79.94 152 ALA A CA 1
ATOM 1166 C C . ALA A 1 152 ? -17.449 1.763 23.254 1.00 79.94 152 ALA A C 1
ATOM 1168 O O . ALA A 1 152 ? -17.963 1.120 24.170 1.00 79.94 152 ALA A O 1
ATOM 1169 N N . HIS A 1 153 ? -16.378 1.327 22.579 1.00 73.06 153 HIS A N 1
ATOM 1170 C CA . HIS A 1 153 ? -15.693 0.067 22.894 1.00 73.06 153 HIS A CA 1
ATOM 1171 C C . HIS A 1 153 ? -14.969 0.142 24.245 1.00 73.06 153 HIS A C 1
ATOM 1173 O O . HIS A 1 153 ? -15.206 -0.706 25.100 1.00 73.06 153 HIS A O 1
ATOM 1179 N N . VAL A 1 154 ? -14.208 1.214 24.504 1.00 74.88 154 VAL A N 1
ATOM 1180 C CA . VAL A 1 154 ? -13.513 1.415 25.795 1.00 74.88 154 VAL A CA 1
ATOM 1181 C C . VAL A 1 154 ? -14.493 1.442 26.976 1.00 74.88 154 VAL A C 1
ATOM 1183 O O . VAL A 1 154 ? -14.215 0.902 28.044 1.00 74.88 154 VAL A O 1
ATOM 1186 N N . LYS A 1 155 ? -15.675 2.048 26.800 1.00 71.94 155 LYS A N 1
ATOM 1187 C CA . LYS A 1 155 ? -16.701 2.097 27.852 1.00 71.94 155 LYS A CA 1
ATOM 1188 C C . LYS A 1 155 ? -17.302 0.720 28.159 1.00 71.94 155 LYS A C 1
ATOM 1190 O O . LYS A 1 155 ? -17.670 0.478 29.305 1.00 71.94 155 LYS A O 1
ATOM 1195 N N . LYS A 1 156 ? -17.413 -0.156 27.156 1.00 60.53 156 LYS A N 1
ATOM 1196 C CA . LYS A 1 156 ? -17.940 -1.519 27.304 1.00 60.53 156 LYS A CA 1
ATOM 1197 C C . LYS A 1 156 ? -16.959 -2.432 28.049 1.00 60.53 156 LYS A C 1
ATOM 1199 O O . LYS A 1 156 ? -17.392 -3.239 28.861 1.00 60.53 156 LYS A O 1
ATOM 1204 N N . ASP A 1 157 ? -15.658 -2.239 27.859 1.00 58.03 157 ASP A N 1
ATOM 1205 C CA . ASP A 1 157 ? -14.634 -3.005 28.585 1.00 58.03 157 ASP A CA 1
ATOM 1206 C C . ASP A 1 157 ? -14.504 -2.568 30.060 1.00 58.03 157 ASP A C 1
ATOM 1208 O O . ASP A 1 157 ? -14.055 -3.331 30.911 1.00 58.03 157 ASP A O 1
ATOM 1212 N N . ASN A 1 158 ? -14.973 -1.361 30.402 1.00 54.97 158 ASN A N 1
ATOM 1213 C CA . ASN A 1 158 ? -15.013 -0.856 31.779 1.00 54.97 158 ASN A CA 1
ATOM 1214 C C . ASN A 1 158 ? -16.222 -1.336 32.604 1.00 54.97 158 ASN A C 1
ATOM 1216 O O . ASN A 1 158 ? -16.269 -1.068 33.803 1.00 54.97 158 ASN A O 1
ATOM 1220 N N . THR A 1 159 ? -17.205 -2.021 32.009 1.00 53.38 159 THR A N 1
ATOM 1221 C CA . THR A 1 159 ? -18.344 -2.575 32.769 1.00 53.38 159 THR A CA 1
ATOM 1222 C C . THR A 1 159 ? -18.055 -3.918 33.447 1.00 53.38 159 THR A C 1
ATOM 1224 O O . THR A 1 159 ? -18.841 -4.320 34.301 1.00 53.38 159 THR A O 1
ATOM 1227 N N . ASP A 1 160 ? -16.917 -4.557 33.150 1.00 51.94 160 ASP A N 1
ATOM 1228 C CA . ASP A 1 160 ? -16.451 -5.777 33.834 1.00 51.94 160 ASP A CA 1
ATOM 1229 C C . ASP A 1 160 ? -15.492 -5.493 35.008 1.00 51.94 160 ASP A C 1
ATOM 1231 O O . ASP A 1 160 ? -15.045 -6.412 35.699 1.00 51.94 160 ASP A O 1
ATOM 1235 N N . VAL A 1 161 ? -15.199 -4.219 35.299 1.00 54.00 161 VAL A N 1
ATOM 1236 C CA . VAL A 1 161 ? -14.483 -3.839 36.522 1.00 54.00 161 VAL A CA 1
ATOM 1237 C C . VAL A 1 161 ? -15.500 -3.744 37.656 1.00 54.00 161 VAL A C 1
ATOM 1239 O O . VAL A 1 161 ? -16.148 -2.716 37.861 1.00 54.00 161 VAL A O 1
ATOM 1242 N N . LEU A 1 162 ? -15.665 -4.849 38.387 1.00 53.50 162 LEU A N 1
ATOM 1243 C CA . LEU A 1 162 ? -16.431 -4.868 39.632 1.00 53.50 162 LEU A CA 1
ATOM 1244 C C . LEU A 1 162 ? -15.880 -3.803 40.601 1.00 53.50 162 LEU A C 1
ATOM 1246 O O . LEU A 1 162 ? -14.658 -3.653 40.705 1.00 53.50 162 LEU A O 1
ATOM 1250 N N . PRO A 1 163 ? -16.746 -3.084 41.341 1.00 49.69 163 PRO A N 1
ATOM 1251 C CA . PRO A 1 163 ? -16.278 -2.163 42.360 1.00 49.69 163 PRO A CA 1
ATOM 1252 C C . PRO A 1 163 ? -15.522 -2.958 43.424 1.00 49.69 163 PRO A C 1
ATOM 1254 O O . PRO A 1 163 ? -16.039 -3.940 43.959 1.00 49.69 163 PRO A O 1
ATOM 1257 N N . ILE A 1 164 ? -14.300 -2.527 43.729 1.00 52.25 164 ILE A N 1
ATOM 1258 C CA . ILE A 1 164 ? -13.584 -2.990 44.915 1.00 52.25 164 ILE A CA 1
ATOM 1259 C C . ILE A 1 164 ? -14.371 -2.457 46.118 1.00 52.25 164 ILE A C 1
ATOM 1261 O O . ILE A 1 164 ? -14.488 -1.241 46.286 1.00 52.25 164 ILE A O 1
ATOM 1265 N N . ALA A 1 165 ? -14.973 -3.382 46.866 1.00 51.09 165 ALA A N 1
ATOM 1266 C CA . ALA A 1 165 ? -15.644 -3.128 48.138 1.00 51.09 165 ALA A CA 1
ATOM 1267 C C . ALA A 1 165 ? -14.636 -2.839 49.257 1.00 51.09 165 ALA A C 1
ATOM 1269 O O . ALA A 1 165 ? -13.526 -3.420 49.213 1.00 51.09 165 ALA A O 1
#